Protein AF-A0A914R5D0-F1 (afdb_monomer_lite)

Foldseek 3Di:
DDDPPPPPPDLPKDWDWDFDDPRTDIDIDIDSDPVVRQVVVQVVCVVVVHPDHDPVVVVVVVVVVVVVVVVVVVVDPDDDPDDDDDPDDPDDVVPPPVPVPD

Structure (mmCIF, N/CA/C/O backbone):
data_AF-A0A914R5D0-F1
#
_entry.id   AF-A0A914R5D0-F1
#
loop_
_atom_site.group_PDB
_atom_site.id
_atom_site.type_symbol
_atom_site.label_atom_id
_atom_site.label_alt_id
_atom_site.label_comp_id
_atom_site.label_asym_id
_atom_site.label_entity_id
_atom_site.label_seq_id
_atom_site.pdbx_PDB_ins_code
_atom_site.Cartn_x
_atom_site.Cartn_y
_atom_site.Cartn_z
_atom_site.occupancy
_atom_site.B_iso_or_equiv
_atom_site.auth_seq_id
_atom_site.auth_comp_id
_atom_site.auth_asym_id
_atom_site.auth_atom_id
_atom_site.pdbx_PDB_model_num
ATOM 1 N N . MET A 1 1 ? 11.548 49.672 -15.928 1.00 34.56 1 MET A N 1
ATOM 2 C CA . MET A 1 1 ? 11.270 48.417 -16.661 1.00 34.56 1 MET A CA 1
ATOM 3 C C . MET A 1 1 ? 12.131 47.320 -16.040 1.00 34.56 1 MET A C 1
ATOM 5 O O . MET A 1 1 ? 13.262 47.132 -16.459 1.00 34.56 1 MET A O 1
ATOM 9 N N . HIS A 1 2 ? 11.659 46.678 -14.966 1.00 33.25 2 HIS A N 1
ATOM 10 C CA . HIS A 1 2 ? 12.394 45.586 -14.317 1.00 33.25 2 HIS A CA 1
ATOM 11 C C . HIS A 1 2 ? 12.106 44.284 -15.064 1.00 33.25 2 HIS A C 1
ATOM 13 O O . HIS A 1 2 ? 11.004 43.745 -14.988 1.00 33.25 2 HIS A O 1
ATOM 19 N N . THR A 1 3 ? 13.087 43.785 -15.808 1.00 34.81 3 THR A N 1
ATOM 20 C CA . THR A 1 3 ? 13.045 42.440 -16.378 1.00 34.81 3 THR A CA 1
ATOM 21 C C . THR A 1 3 ? 13.225 41.427 -15.251 1.00 34.81 3 THR A C 1
ATOM 23 O O . THR A 1 3 ? 14.340 41.208 -14.783 1.00 34.81 3 THR A O 1
ATOM 26 N N . LEU A 1 4 ? 12.124 40.812 -14.806 1.00 37.25 4 LEU A N 1
ATOM 27 C CA . LEU A 1 4 ? 12.177 39.575 -14.029 1.00 37.25 4 LEU A CA 1
ATOM 28 C C . LEU A 1 4 ? 12.732 38.470 -14.932 1.00 37.25 4 LEU A C 1
ATOM 30 O O . LEU A 1 4 ? 12.010 37.880 -15.738 1.00 37.25 4 LEU A O 1
ATOM 34 N N . THR A 1 5 ? 14.018 38.170 -14.784 1.00 38.38 5 THR A N 1
ATOM 35 C CA . THR A 1 5 ? 14.602 36.931 -15.284 1.00 38.38 5 THR A CA 1
ATOM 36 C C . THR A 1 5 ? 14.006 35.785 -14.467 1.00 38.38 5 THR A C 1
ATOM 38 O O . THR A 1 5 ? 14.390 35.516 -13.330 1.00 38.38 5 THR A O 1
ATOM 41 N N . LYS A 1 6 ? 12.984 35.123 -15.023 1.00 45.56 6 LYS A N 1
ATOM 42 C CA . LYS A 1 6 ? 12.467 33.865 -14.478 1.00 45.56 6 LYS A CA 1
ATOM 43 C C . LYS A 1 6 ? 13.598 32.844 -14.540 1.00 45.56 6 LYS A C 1
ATOM 45 O O . LYS A 1 6 ? 13.878 32.283 -15.594 1.00 45.56 6 LYS A O 1
ATOM 50 N N . ASN A 1 7 ? 14.253 32.639 -13.404 1.00 40.72 7 ASN A N 1
ATOM 51 C CA . ASN A 1 7 ? 15.243 31.594 -13.221 1.00 40.72 7 ASN A CA 1
ATOM 52 C C . ASN A 1 7 ? 14.530 30.254 -13.471 1.00 40.72 7 ASN A C 1
ATOM 54 O O . ASN A 1 7 ? 13.663 29.849 -12.689 1.00 40.72 7 ASN A O 1
ATOM 58 N N . LYS A 1 8 ? 14.800 29.623 -14.619 1.00 48.91 8 LYS A N 1
ATOM 59 C CA . LYS A 1 8 ? 14.227 28.331 -15.003 1.00 48.91 8 LYS A CA 1
ATOM 60 C C . LYS A 1 8 ? 14.811 27.305 -14.040 1.00 48.91 8 LYS A C 1
ATOM 62 O O . LYS A 1 8 ? 15.927 26.842 -14.237 1.00 48.91 8 LYS A O 1
ATOM 67 N N . LYS A 1 9 ? 14.090 27.027 -12.948 1.00 54.97 9 LYS A N 1
ATOM 68 C CA . LYS A 1 9 ? 14.446 25.974 -11.994 1.00 54.97 9 LYS A CA 1
ATOM 69 C C . LYS A 1 9 ? 14.677 24.707 -12.814 1.00 54.97 9 LYS A C 1
ATOM 71 O O . LYS A 1 9 ? 13.750 24.249 -13.480 1.00 54.97 9 LYS A O 1
ATOM 76 N N . ASN A 1 10 ? 15.910 24.207 -12.829 1.00 52.44 10 ASN A N 1
ATOM 77 C CA . ASN A 1 10 ? 16.214 22.915 -13.427 1.00 52.44 10 ASN A CA 1
ATOM 78 C C . ASN A 1 10 ? 15.285 21.905 -12.757 1.00 52.44 10 ASN A C 1
ATOM 80 O O . ASN A 1 10 ? 15.363 21.716 -11.544 1.00 52.44 10 ASN A O 1
ATOM 84 N N . ALA A 1 11 ? 14.344 21.341 -13.516 1.00 63.56 11 ALA A N 1
ATOM 85 C CA . ALA A 1 11 ? 13.523 20.259 -13.007 1.00 63.56 11 ALA A CA 1
ATOM 86 C C . ALA A 1 11 ? 14.493 19.138 -12.630 1.00 63.56 11 ALA A C 1
ATOM 88 O O . ALA A 1 11 ? 15.255 18.684 -13.484 1.00 63.56 11 ALA A O 1
ATOM 89 N N . ALA A 1 12 ? 14.543 18.777 -11.347 1.00 76.25 12 ALA A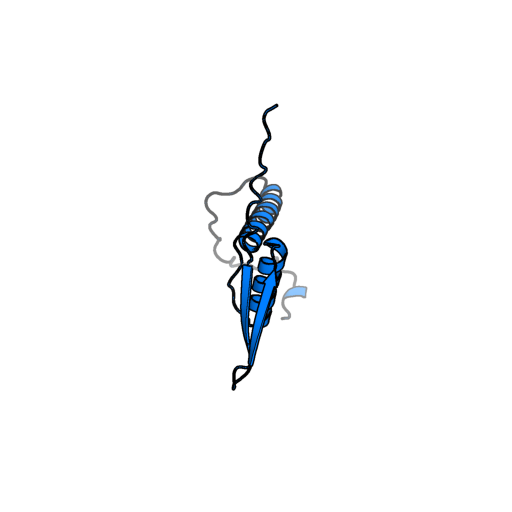 N 1
ATOM 90 C CA . ALA A 1 12 ? 15.399 17.698 -10.884 1.00 76.25 12 ALA A CA 1
ATOM 91 C C . ALA A 1 12 ? 14.966 16.422 -11.616 1.00 76.25 12 ALA A C 1
ATOM 93 O O . ALA A 1 12 ? 13.871 15.913 -11.381 1.00 76.25 12 ALA A O 1
ATOM 94 N N . VAL A 1 13 ? 15.791 15.966 -12.559 1.00 81.44 13 VAL A N 1
ATOM 95 C CA . VAL A 1 13 ? 15.568 14.707 -13.270 1.00 81.44 13 VAL A CA 1
ATOM 96 C C . VAL A 1 13 ? 15.813 13.584 -12.273 1.00 81.44 13 VAL A C 1
ATOM 98 O O . VAL A 1 13 ? 16.843 13.557 -11.601 1.00 81.44 13 VAL A O 1
ATOM 101 N N . ARG A 1 14 ? 14.842 12.684 -12.154 1.00 85.50 14 ARG A N 1
ATOM 102 C CA . ARG A 1 14 ? 14.872 11.528 -11.257 1.00 85.50 14 ARG A CA 1
ATOM 103 C C . ARG A 1 14 ? 14.987 10.271 -12.104 1.00 85.50 14 ARG A C 1
ATOM 105 O O . ARG A 1 14 ? 14.533 10.257 -13.250 1.00 85.50 14 ARG A O 1
ATOM 112 N N . GLY A 1 15 ? 15.576 9.218 -11.551 1.00 89.88 15 GLY A N 1
ATOM 113 C CA . GLY A 1 15 ? 15.711 7.970 -12.282 1.00 89.88 15 GLY A CA 1
ATOM 114 C C . GLY A 1 15 ? 15.828 6.739 -11.404 1.00 89.88 15 GLY A C 1
ATOM 115 O O . GLY A 1 15 ? 16.137 6.830 -10.217 1.00 89.88 15 GLY A O 1
ATOM 116 N N . LEU A 1 16 ? 15.562 5.598 -12.030 1.00 91.62 16 LEU A N 1
ATOM 117 C CA . LEU A 1 16 ? 15.725 4.254 -11.496 1.00 91.62 16 LEU A CA 1
ATOM 118 C C . LEU A 1 16 ? 16.680 3.493 -12.413 1.00 91.62 16 LEU A C 1
ATOM 120 O O . LEU A 1 16 ? 16.566 3.574 -13.638 1.00 91.62 16 LEU A O 1
ATOM 124 N N . THR A 1 17 ? 17.587 2.735 -11.811 1.00 93.31 17 THR A N 1
ATOM 125 C CA . THR A 1 17 ? 18.416 1.762 -12.522 1.00 93.31 17 THR A CA 1
ATOM 126 C C . THR A 1 17 ? 17.924 0.373 -12.156 1.00 93.31 17 THR A C 1
ATOM 128 O O . THR A 1 17 ? 17.758 0.076 -10.974 1.00 93.31 17 THR A O 1
ATOM 131 N N . LEU A 1 18 ? 17.672 -0.451 -13.167 1.00 91.44 18 LEU A N 1
ATOM 132 C CA . LEU A 1 18 ? 17.239 -1.832 -13.012 1.00 91.44 18 LEU A CA 1
ATOM 133 C C . LEU A 1 18 ? 18.321 -2.752 -13.549 1.00 91.44 18 LEU A C 1
ATOM 135 O O . LEU A 1 18 ? 18.756 -2.587 -14.685 1.00 91.44 18 LEU A O 1
ATOM 139 N N . GLU A 1 19 ? 18.706 -3.723 -12.736 1.00 92.12 19 GLU A N 1
ATOM 140 C CA . GLU A 1 19 ? 19.589 -4.817 -13.122 1.00 92.12 19 GLU A CA 1
ATOM 141 C C . GLU A 1 19 ? 18.742 -6.089 -13.155 1.00 92.12 19 GLU A C 1
ATOM 143 O O . GLU A 1 19 ? 18.119 -6.443 -12.151 1.00 92.12 19 GLU A O 1
ATOM 148 N N . VAL A 1 20 ? 18.643 -6.729 -14.322 1.00 89.31 20 VAL A N 1
ATOM 149 C CA . VAL A 1 20 ? 17.701 -7.835 -14.547 1.00 89.31 20 VAL A CA 1
ATOM 150 C C . VAL A 1 20 ? 18.436 -9.090 -15.008 1.00 89.31 20 VAL A C 1
ATOM 152 O O . VAL A 1 20 ? 19.206 -9.049 -15.964 1.00 89.31 20 VAL A O 1
ATOM 155 N N . GLY A 1 21 ? 18.129 -10.219 -14.364 1.00 86.31 21 GLY A N 1
ATOM 156 C CA . GLY A 1 21 ? 18.645 -11.546 -14.712 1.00 86.31 21 GLY A CA 1
ATOM 157 C C . GLY A 1 21 ? 19.977 -11.906 -14.044 1.00 86.31 21 GLY A C 1
ATOM 158 O O . GLY A 1 21 ? 20.585 -11.100 -13.348 1.00 86.31 21 GLY A O 1
ATOM 159 N N . ASP A 1 22 ? 20.431 -13.142 -14.272 1.00 83.38 22 ASP A N 1
ATOM 160 C CA . ASP A 1 22 ? 21.669 -13.680 -13.675 1.00 83.38 22 ASP A CA 1
ATOM 161 C C . ASP A 1 22 ? 22.944 -13.090 -14.306 1.00 83.38 22 ASP A C 1
ATOM 163 O O . ASP A 1 22 ? 24.007 -13.042 -13.687 1.00 83.38 22 ASP A O 1
ATOM 167 N N . LYS A 1 23 ? 22.837 -12.636 -15.560 1.00 85.00 23 LYS A N 1
ATOM 168 C CA . LYS A 1 23 ? 23.811 -11.771 -16.232 1.00 85.00 23 LYS A CA 1
ATOM 169 C C . LYS A 1 23 ? 23.119 -10.422 -16.405 1.00 85.00 23 LYS A C 1
ATOM 171 O O . LYS A 1 23 ? 22.254 -10.342 -17.273 1.00 85.00 23 LYS A O 1
ATOM 176 N N . PRO A 1 24 ? 23.423 -9.422 -15.565 1.00 82.06 24 PRO A N 1
ATOM 177 C CA . PRO A 1 24 ? 22.560 -8.262 -15.430 1.00 82.06 24 PRO A CA 1
ATOM 178 C C . PRO A 1 24 ? 22.613 -7.395 -16.685 1.00 82.06 24 PRO A C 1
ATOM 180 O O . PRO A 1 24 ? 23.629 -6.756 -16.969 1.00 82.06 24 PRO A O 1
ATOM 183 N N . ASP A 1 25 ? 21.495 -7.345 -17.402 1.00 92.50 25 ASP A N 1
ATOM 184 C CA . ASP A 1 25 ? 21.225 -6.256 -18.332 1.00 92.50 25 ASP A CA 1
ATOM 185 C C . ASP A 1 25 ? 20.771 -5.036 -17.523 1.00 92.50 25 ASP A C 1
ATOM 187 O O . ASP A 1 25 ? 19.940 -5.146 -16.613 1.00 92.50 25 ASP A O 1
ATOM 191 N N . VAL A 1 26 ? 21.345 -3.872 -17.839 1.00 93.62 26 VAL A N 1
ATOM 192 C CA . VAL A 1 26 ? 21.101 -2.626 -17.105 1.00 93.62 26 VAL A CA 1
ATOM 193 C C . VAL A 1 26 ? 20.144 -1.737 -17.889 1.00 93.62 26 VAL A C 1
ATOM 195 O O . VAL A 1 26 ? 2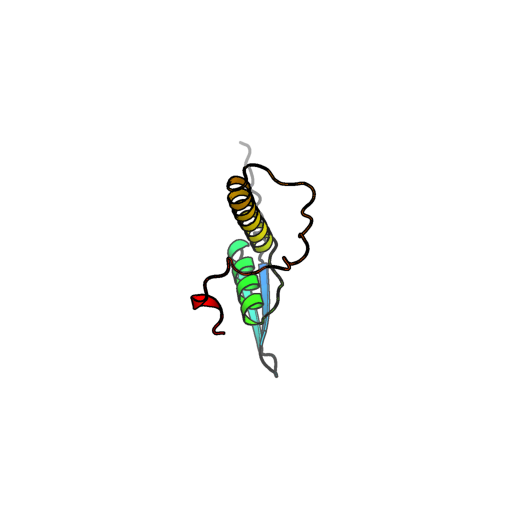0.424 -1.342 -19.021 1.00 93.62 26 VAL A O 1
ATOM 198 N N . TYR A 1 27 ? 19.035 -1.365 -17.255 1.00 92.88 27 TYR A N 1
ATOM 199 C CA . TYR A 1 27 ? 18.046 -0.444 -17.805 1.00 92.88 27 TYR A CA 1
ATOM 200 C C . TYR A 1 27 ? 17.965 0.822 -16.959 1.00 92.88 27 TYR A C 1
ATOM 202 O O . TYR A 1 27 ? 17.982 0.769 -15.729 1.00 92.88 27 TYR A O 1
ATOM 210 N N . HIS A 1 28 ? 17.822 1.970 -17.620 1.00 93.44 28 HIS A N 1
ATOM 211 C CA . HIS A 1 28 ? 17.663 3.261 -16.959 1.00 93.44 28 HIS A CA 1
ATOM 212 C C . HIS A 1 28 ? 16.301 3.855 -17.296 1.00 93.44 28 HIS A C 1
ATOM 214 O O . HIS A 1 28 ? 15.992 4.110 -18.461 1.00 93.44 28 HIS A O 1
ATOM 220 N N . LEU A 1 29 ? 15.499 4.108 -16.268 1.00 92.25 29 LEU A N 1
ATOM 221 C CA . LEU A 1 29 ? 14.250 4.845 -16.378 1.00 92.25 29 LEU A CA 1
ATOM 222 C C . LEU A 1 29 ? 14.488 6.243 -15.831 1.00 92.25 29 LEU A C 1
ATOM 224 O O . LEU A 1 29 ? 14.992 6.392 -14.721 1.00 92.25 29 LEU A O 1
ATOM 228 N N . VAL A 1 30 ? 14.118 7.268 -16.592 1.00 93.44 30 VAL A N 1
ATOM 229 C CA . VAL A 1 30 ? 14.265 8.667 -16.181 1.00 93.44 30 VAL A CA 1
ATOM 230 C C . VAL A 1 30 ? 12.982 9.434 -16.437 1.00 93.44 30 VAL A C 1
ATOM 232 O O . VAL A 1 30 ? 12.327 9.265 -17.463 1.00 93.44 30 VAL A O 1
ATOM 235 N N . THR A 1 31 ? 12.620 10.299 -15.498 1.00 91.56 31 THR A N 1
ATOM 236 C CA . THR A 1 31 ? 11.495 11.221 -15.647 1.00 91.56 31 THR A CA 1
ATOM 237 C C . THR A 1 31 ? 11.711 12.458 -14.780 1.00 91.56 31 THR A C 1
ATOM 239 O O . THR A 1 31 ? 12.447 12.439 -13.793 1.00 91.56 31 THR A O 1
ATOM 242 N N . SER A 1 32 ? 11.072 13.563 -15.153 1.00 91.56 32 SER A N 1
ATOM 243 C CA . SER A 1 32 ? 10.970 14.756 -14.308 1.00 91.56 32 SER A CA 1
ATOM 244 C C . SER A 1 32 ? 9.782 14.702 -13.342 1.00 91.56 32 SER A C 1
ATOM 246 O O . SER A 1 32 ? 9.661 15.578 -12.489 1.00 91.56 32 SER A O 1
ATOM 248 N N . ASP A 1 33 ? 8.889 13.720 -13.494 1.00 91.94 33 ASP A N 1
ATOM 249 C CA . ASP A 1 33 ? 7.698 13.553 -12.660 1.00 91.94 33 ASP A CA 1
ATOM 250 C C . ASP A 1 33 ? 7.984 12.609 -11.482 1.00 91.94 33 ASP A C 1
ATOM 252 O O . ASP A 1 33 ? 8.256 11.418 -11.648 1.00 91.94 33 ASP A O 1
ATOM 256 N N . GLU A 1 34 ? 7.920 13.165 -10.275 1.00 90.44 34 GLU A N 1
ATOM 257 C CA . GLU A 1 34 ? 8.150 12.441 -9.027 1.00 90.44 34 GLU A CA 1
ATOM 258 C C . GLU A 1 34 ? 7.069 11.392 -8.731 1.00 90.44 34 GLU A C 1
ATOM 260 O O . GLU A 1 34 ? 7.384 10.322 -8.219 1.00 90.44 34 GLU A O 1
ATOM 265 N N . LEU A 1 35 ? 5.811 11.656 -9.089 1.00 91.56 35 LEU A N 1
ATOM 266 C CA . LEU A 1 35 ? 4.719 10.712 -8.854 1.00 91.56 35 LEU A CA 1
ATOM 267 C C . LEU A 1 35 ? 4.896 9.475 -9.735 1.00 91.56 35 LEU A C 1
ATOM 269 O O . LEU A 1 35 ? 4.719 8.349 -9.273 1.00 91.56 35 LEU A O 1
ATOM 273 N N . ILE A 1 36 ? 5.293 9.686 -10.993 1.00 93.81 36 ILE A N 1
ATOM 274 C CA . ILE A 1 36 ? 5.543 8.596 -11.940 1.00 93.81 36 ILE A CA 1
ATOM 275 C C . ILE A 1 36 ? 6.722 7.742 -11.472 1.00 93.81 36 ILE A C 1
ATOM 277 O O . I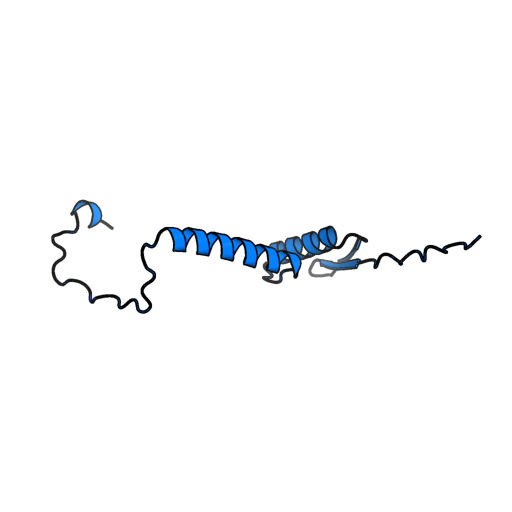LE A 1 36 ? 6.595 6.520 -11.437 1.00 93.81 36 ILE A O 1
ATOM 281 N N . ILE A 1 37 ? 7.857 8.348 -11.095 1.00 93.69 37 ILE A N 1
ATOM 282 C CA . ILE A 1 37 ? 9.025 7.554 -10.679 1.00 93.69 37 ILE A CA 1
ATOM 283 C C . ILE A 1 37 ? 8.762 6.783 -9.378 1.00 93.69 37 ILE A C 1
ATOM 285 O O . ILE A 1 37 ? 9.192 5.637 -9.267 1.00 93.69 37 ILE A O 1
ATOM 289 N N . ASN A 1 38 ? 8.011 7.363 -8.434 1.00 94.44 38 ASN A N 1
ATOM 290 C CA . ASN A 1 38 ? 7.609 6.675 -7.207 1.00 94.44 38 ASN A CA 1
ATOM 291 C C . ASN A 1 38 ? 6.692 5.485 -7.515 1.00 94.44 38 ASN A C 1
ATOM 293 O O . ASN A 1 38 ? 6.946 4.390 -7.030 1.00 94.44 38 ASN A O 1
ATOM 297 N N . ALA A 1 39 ? 5.692 5.662 -8.386 1.00 94.56 39 ALA A N 1
ATOM 298 C CA . ALA A 1 39 ? 4.796 4.578 -8.787 1.00 94.56 39 ALA A CA 1
ATOM 299 C C . ALA A 1 39 ? 5.542 3.419 -9.472 1.00 94.56 39 ALA A C 1
ATOM 301 O O . ALA A 1 39 ? 5.252 2.255 -9.201 1.00 94.56 39 ALA A O 1
ATOM 302 N N . TRP A 1 40 ? 6.527 3.724 -10.325 1.00 95.25 40 TRP A N 1
ATOM 303 C CA . TRP A 1 40 ? 7.403 2.703 -10.908 1.00 95.25 40 TRP A CA 1
ATOM 304 C C . TRP A 1 40 ? 8.226 1.979 -9.841 1.00 95.25 40 TRP A C 1
ATOM 306 O O . TRP A 1 40 ? 8.274 0.751 -9.853 1.00 95.25 40 TRP A O 1
ATOM 316 N N . MET A 1 41 ? 8.844 2.717 -8.915 1.00 94.44 41 MET A N 1
ATOM 317 C CA . MET A 1 41 ? 9.629 2.143 -7.818 1.00 94.44 41 MET A CA 1
ATOM 318 C C . MET A 1 41 ? 8.782 1.193 -6.962 1.00 94.44 41 MET A C 1
ATOM 320 O O . MET A 1 41 ? 9.190 0.058 -6.728 1.00 94.44 41 MET A O 1
ATOM 324 N N . ASP A 1 42 ? 7.592 1.633 -6.555 1.00 96.31 42 ASP A N 1
ATOM 325 C CA . ASP A 1 42 ? 6.666 0.854 -5.731 1.00 96.31 42 ASP A CA 1
ATOM 326 C C . ASP A 1 42 ? 6.161 -0.389 -6.470 1.00 96.31 42 ASP A C 1
ATOM 328 O O . ASP A 1 42 ? 6.145 -1.486 -5.913 1.00 96.31 42 ASP A O 1
ATOM 332 N N . GLY A 1 43 ? 5.801 -0.242 -7.748 1.00 95.62 43 GLY A N 1
ATOM 333 C CA . GLY A 1 43 ? 5.353 -1.356 -8.579 1.00 95.62 43 GLY A CA 1
ATOM 334 C C . GLY A 1 43 ? 6.439 -2.415 -8.774 1.00 95.62 43 GLY A C 1
ATOM 335 O O . GLY A 1 43 ? 6.168 -3.606 -8.639 1.00 95.62 43 GLY A O 1
ATOM 336 N N . ILE A 1 44 ? 7.679 -1.997 -9.041 1.00 95.00 44 ILE A N 1
ATOM 337 C CA . ILE A 1 44 ? 8.811 -2.920 -9.188 1.00 95.00 44 ILE A CA 1
ATOM 338 C C . ILE A 1 44 ? 9.124 -3.608 -7.858 1.00 95.00 44 ILE A C 1
ATOM 340 O O . ILE A 1 44 ? 9.273 -4.828 -7.848 1.00 95.00 44 ILE A O 1
ATOM 344 N N . ASN A 1 45 ? 9.162 -2.867 -6.743 1.00 95.00 45 ASN A N 1
ATOM 345 C CA . ASN A 1 45 ? 9.355 -3.445 -5.410 1.00 95.00 45 ASN A CA 1
ATOM 346 C C . ASN A 1 45 ? 8.293 -4.511 -5.106 1.00 95.00 45 ASN A C 1
ATOM 348 O O . ASN A 1 45 ? 8.644 -5.603 -4.666 1.00 95.00 45 ASN A O 1
ATOM 352 N N . ALA A 1 46 ? 7.023 -4.249 -5.428 1.00 96.00 46 ALA A N 1
ATOM 353 C CA . ALA A 1 46 ? 5.949 -5.222 -5.258 1.00 96.00 46 ALA A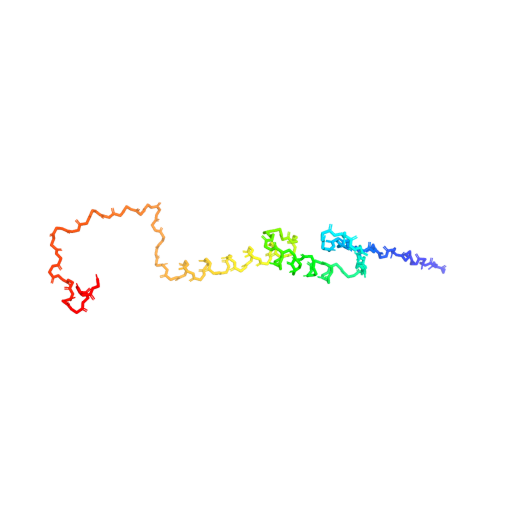 CA 1
ATOM 354 C C . ALA A 1 46 ? 6.151 -6.487 -6.113 1.00 96.00 46 ALA A C 1
ATOM 356 O O . ALA A 1 46 ? 5.959 -7.596 -5.619 1.00 96.00 46 ALA A O 1
ATOM 357 N N . LEU A 1 47 ? 6.581 -6.343 -7.373 1.00 95.06 47 LEU A N 1
ATOM 358 C CA . LEU A 1 47 ? 6.827 -7.479 -8.272 1.00 95.06 47 LEU A CA 1
ATOM 359 C C . LEU A 1 47 ? 7.979 -8.376 -7.803 1.00 95.06 47 LEU A C 1
ATOM 361 O O . LEU A 1 47 ? 7.921 -9.587 -8.003 1.00 95.06 47 LEU A O 1
ATOM 365 N N . ILE A 1 48 ? 9.006 -7.802 -7.172 1.00 93.44 48 ILE A N 1
ATOM 366 C CA . ILE A 1 48 ? 10.147 -8.559 -6.629 1.00 93.44 48 ILE A CA 1
ATOM 367 C C . ILE A 1 48 ? 9.933 -9.013 -5.175 1.00 93.44 48 ILE A C 1
ATOM 369 O O . ILE A 1 48 ? 10.842 -9.586 -4.577 1.00 93.44 48 ILE A O 1
ATOM 373 N N . GLY A 1 49 ? 8.759 -8.749 -4.589 1.00 93.62 49 GLY A N 1
ATOM 374 C CA . GLY A 1 49 ? 8.442 -9.102 -3.202 1.00 93.62 49 GLY A CA 1
ATOM 375 C C . GLY A 1 49 ? 9.169 -8.257 -2.150 1.00 93.62 49 GLY A C 1
ATOM 376 O O . GLY A 1 49 ? 9.325 -8.691 -1.012 1.00 93.62 49 GLY A O 1
ATOM 377 N N . SER A 1 50 ? 9.640 -7.062 -2.511 1.00 94.12 50 SER A N 1
ATOM 378 C CA . SER A 1 50 ? 10.219 -6.107 -1.569 1.00 94.12 50 SER A CA 1
ATOM 379 C C . SER A 1 50 ? 9.126 -5.277 -0.895 1.00 94.12 50 SER A C 1
ATOM 381 O O . SER A 1 50 ? 8.323 -4.633 -1.562 1.00 94.12 50 SER A O 1
ATOM 383 N N . GLU A 1 51 ? 9.151 -5.207 0.435 1.00 92.94 51 GLU A N 1
ATOM 384 C CA . GLU A 1 51 ? 8.222 -4.384 1.232 1.00 92.94 51 GLU A CA 1
ATOM 385 C C . GLU A 1 51 ? 8.574 -2.884 1.238 1.00 92.94 51 GLU A C 1
ATOM 387 O O . GLU A 1 51 ? 7.989 -2.092 1.976 1.00 92.94 51 GLU A O 1
ATOM 392 N N . ARG A 1 52 ? 9.565 -2.463 0.446 1.00 92.12 52 ARG A N 1
ATOM 393 C CA . ARG A 1 52 ? 9.981 -1.061 0.383 1.00 92.12 52 ARG A CA 1
ATOM 394 C C . ARG A 1 52 ? 8.946 -0.231 -0.366 1.00 92.12 52 ARG A C 1
ATOM 396 O O . ARG A 1 52 ? 8.686 -0.471 -1.542 1.00 92.12 52 ARG A O 1
ATOM 403 N N . LEU A 1 53 ? 8.448 0.802 0.302 1.00 93.56 53 LEU A N 1
ATOM 404 C CA . LEU A 1 53 ? 7.533 1.785 -0.263 1.00 93.56 53 LEU A CA 1
ATOM 405 C C . LEU A 1 53 ? 8.205 3.151 -0.385 1.00 93.56 53 LEU A C 1
ATOM 407 O O . LEU A 1 53 ? 9.032 3.549 0.440 1.00 93.56 53 LEU A O 1
ATOM 411 N N . SER A 1 54 ? 7.798 3.901 -1.396 1.00 94.56 54 SER A N 1
ATOM 412 C CA . SER A 1 54 ? 8.045 5.325 -1.500 1.00 94.56 54 SER A CA 1
ATOM 413 C C . SER A 1 54 ? 7.364 6.058 -0.341 1.00 94.56 54 SER A C 1
ATOM 415 O O . SER A 1 54 ? 6.355 5.613 0.215 1.00 94.56 54 SER A O 1
ATOM 417 N N . ALA A 1 55 ? 7.878 7.240 0.006 1.00 93.44 55 ALA A N 1
ATOM 418 C CA . ALA A 1 55 ? 7.261 8.081 1.035 1.00 93.44 55 ALA A CA 1
ATOM 419 C C . ALA A 1 55 ? 5.796 8.424 0.699 1.00 93.44 55 ALA A C 1
ATOM 421 O O . ALA A 1 55 ? 4.956 8.553 1.589 1.00 93.44 55 ALA A O 1
ATOM 422 N N . GLN A 1 56 ? 5.485 8.539 -0.595 1.00 93.56 56 GLN A N 1
ATOM 423 C CA . GLN A 1 56 ? 4.131 8.772 -1.072 1.00 93.56 56 GLN A CA 1
ATOM 424 C C . GLN A 1 56 ? 3.217 7.576 -0.787 1.00 93.56 56 GLN A C 1
ATOM 426 O O . GLN A 1 56 ? 2.142 7.768 -0.218 1.00 93.56 56 GLN A O 1
ATOM 431 N N . ALA A 1 57 ? 3.636 6.363 -1.158 1.00 95.50 57 ALA A N 1
ATOM 432 C CA . ALA A 1 57 ? 2.862 5.153 -0.904 1.00 95.50 57 ALA A CA 1
ATOM 433 C C . ALA A 1 57 ? 2.681 4.908 0.599 1.00 95.50 57 ALA A C 1
ATOM 435 O O . ALA A 1 57 ? 1.563 4.640 1.036 1.00 95.50 57 ALA A O 1
ATOM 436 N N . GLN A 1 58 ? 3.728 5.112 1.406 1.00 96.62 58 GLN A N 1
ATOM 437 C CA . GLN A 1 58 ? 3.633 5.003 2.864 1.00 96.62 58 GLN A CA 1
ATOM 438 C C . GLN A 1 58 ? 2.574 5.955 3.437 1.00 96.62 58 GLN A C 1
ATOM 440 O O . GLN A 1 58 ? 1.690 5.536 4.181 1.00 96.62 58 GLN A O 1
ATOM 445 N N . HIS A 1 59 ? 2.591 7.224 3.025 1.00 96.62 59 HIS A N 1
ATOM 446 C CA . HIS A 1 59 ? 1.595 8.196 3.472 1.00 96.62 59 HIS A CA 1
ATOM 447 C C . HIS A 1 59 ? 0.163 7.818 3.040 1.00 96.62 59 HIS A C 1
ATOM 449 O O . HIS A 1 59 ? -0.804 8.091 3.756 1.00 96.62 59 HIS A O 1
ATOM 455 N N . GLN A 1 60 ? -0.009 7.191 1.870 1.00 96.44 60 GLN A N 1
ATOM 456 C CA . GLN A 1 60 ? -1.316 6.680 1.442 1.00 96.44 60 GLN A CA 1
ATOM 457 C C . GLN A 1 60 ? -1.786 5.507 2.306 1.00 96.44 60 GLN A C 1
ATOM 459 O O . GLN A 1 60 ? -2.952 5.495 2.705 1.00 96.44 60 GLN A O 1
ATOM 464 N N . VAL A 1 61 ? -0.893 4.569 2.633 1.00 96.56 61 VAL A N 1
ATOM 465 C CA . VAL A 1 61 ? -1.182 3.453 3.546 1.00 96.56 61 VAL A CA 1
ATOM 466 C C . VAL A 1 61 ? -1.627 3.982 4.906 1.00 96.56 61 VAL A C 1
ATOM 468 O O . VAL A 1 61 ? -2.703 3.612 5.375 1.00 96.56 61 VAL A O 1
ATOM 471 N N . ASP A 1 62 ? -0.875 4.915 5.491 1.00 97.44 62 ASP A N 1
ATOM 472 C CA . ASP A 1 62 ? -1.200 5.504 6.793 1.00 97.44 62 ASP A CA 1
ATOM 473 C C . ASP A 1 62 ? -2.569 6.191 6.771 1.00 97.44 62 ASP A C 1
ATOM 475 O O . ASP A 1 62 ? -3.375 6.055 7.696 1.00 97.44 62 ASP A O 1
ATOM 479 N N . ARG A 1 63 ? -2.874 6.902 5.680 1.00 97.81 63 ARG A N 1
ATOM 480 C CA . ARG A 1 63 ? -4.171 7.554 5.495 1.00 97.81 63 ARG A CA 1
ATOM 481 C C . ARG A 1 63 ? -5.311 6.541 5.427 1.00 97.81 63 ARG A C 1
ATOM 483 O O . ARG A 1 63 ? -6.331 6.751 6.082 1.00 97.81 63 ARG A O 1
ATOM 490 N N . PHE A 1 64 ? -5.173 5.481 4.634 1.00 98.19 64 PHE A N 1
ATOM 491 C CA . PHE A 1 64 ? -6.218 4.464 4.507 1.00 98.19 64 PHE A CA 1
ATOM 492 C C . PHE A 1 64 ? -6.416 3.689 5.803 1.00 98.19 64 PHE A C 1
ATOM 494 O O . PHE A 1 64 ? -7.555 3.517 6.233 1.00 98.19 64 PHE A O 1
ATOM 501 N N . LEU A 1 65 ? -5.327 3.321 6.476 1.00 97.94 65 LEU A N 1
ATOM 502 C CA . LEU A 1 65 ? -5.382 2.679 7.783 1.00 97.94 65 LEU A CA 1
ATOM 503 C C . LEU A 1 65 ? -6.089 3.569 8.810 1.00 97.94 65 LEU A C 1
ATOM 505 O O . LEU A 1 65 ? -6.942 3.096 9.556 1.00 97.94 65 LEU A O 1
ATOM 509 N N . ASN A 1 66 ? -5.790 4.871 8.826 1.00 98.00 66 ASN A N 1
ATOM 510 C CA . ASN A 1 66 ? -6.445 5.808 9.734 1.00 98.00 66 ASN A CA 1
ATOM 511 C C . ASN A 1 66 ? -7.960 5.880 9.507 1.00 98.00 66 ASN A C 1
ATOM 513 O O . ASN A 1 66 ? -8.723 5.944 10.470 1.00 98.00 66 ASN A O 1
ATOM 517 N N . ILE A 1 67 ? -8.389 5.873 8.243 1.00 98.00 67 ILE A N 1
ATOM 518 C CA . ILE A 1 67 ? -9.809 5.872 7.884 1.00 98.00 67 ILE A CA 1
ATOM 519 C C . ILE A 1 67 ? -10.464 4.564 8.335 1.00 98.00 67 ILE A C 1
ATOM 521 O O . ILE A 1 67 ? -11.466 4.624 9.041 1.00 98.00 67 ILE A O 1
ATOM 525 N N . GLU A 1 68 ? -9.892 3.407 7.994 1.00 97.75 68 GLU A N 1
ATOM 526 C CA . GLU A 1 68 ? -10.439 2.100 8.385 1.00 97.75 68 GLU A CA 1
ATOM 527 C C . GLU A 1 68 ? -10.555 1.979 9.909 1.00 97.75 68 GLU A C 1
ATOM 529 O O . GLU A 1 68 ? -11.619 1.640 10.425 1.00 97.75 68 GLU A O 1
ATOM 534 N N . LEU A 1 69 ? -9.505 2.345 10.650 1.00 95.62 69 LEU A N 1
ATOM 535 C CA . LEU A 1 69 ? -9.532 2.333 12.113 1.00 95.62 69 LEU A CA 1
ATOM 536 C C . LEU A 1 69 ? -10.635 3.236 12.661 1.00 95.62 69 LEU A C 1
ATOM 538 O O . LEU A 1 69 ? -11.407 2.804 13.512 1.00 95.62 69 LEU A O 1
ATOM 542 N N . LYS A 1 70 ? -10.766 4.465 12.153 1.00 94.81 70 LYS A N 1
ATOM 543 C CA . LYS A 1 70 ? -11.851 5.366 12.565 1.00 94.81 70 LYS A CA 1
ATOM 544 C C 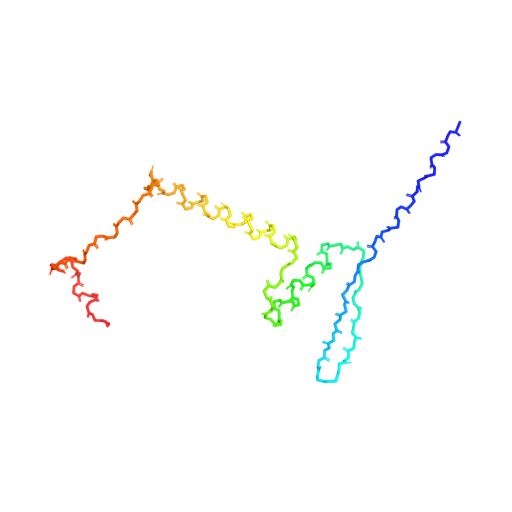. LYS A 1 70 ? -13.226 4.768 12.278 1.00 94.81 70 LYS A C 1
ATOM 546 O O . LYS A 1 70 ? -14.088 4.835 13.146 1.00 94.81 70 LYS A O 1
ATOM 551 N N . MET A 1 71 ? -13.425 4.142 11.117 1.00 96.88 71 MET A N 1
ATOM 552 C CA . MET A 1 71 ? -14.691 3.483 10.777 1.00 96.88 71 MET A CA 1
ATOM 553 C C . MET A 1 71 ? -15.020 2.327 11.725 1.00 96.88 71 MET A C 1
ATOM 555 O O . MET A 1 71 ? -16.181 2.160 12.090 1.00 96.88 71 MET A O 1
ATOM 559 N N . ARG A 1 72 ? -14.019 1.557 12.168 1.00 93.25 72 ARG A N 1
ATOM 560 C CA . ARG A 1 72 ? -14.200 0.502 13.180 1.00 93.25 72 ARG A CA 1
ATOM 561 C C . ARG A 1 72 ? -14.516 1.070 14.555 1.00 93.25 72 ARG A C 1
ATOM 563 O O . ARG A 1 72 ? -15.411 0.569 15.223 1.00 93.25 72 ARG A O 1
ATOM 570 N N . LEU A 1 73 ? -13.822 2.130 14.959 1.00 91.38 73 LEU A N 1
ATOM 571 C CA . LEU A 1 73 ? -14.047 2.782 16.248 1.00 91.38 73 LEU A CA 1
ATOM 572 C C . LEU A 1 73 ? -15.437 3.422 16.340 1.00 91.38 73 LEU A C 1
ATOM 574 O O . LEU A 1 73 ? -16.027 3.405 17.411 1.00 91.38 73 LEU A O 1
ATOM 578 N N . LEU A 1 74 ? -15.992 3.921 15.229 1.00 93.38 74 LEU A N 1
ATOM 579 C CA . LEU A 1 74 ? -17.370 4.431 15.179 1.00 93.38 74 LEU A CA 1
ATOM 580 C C . LEU A 1 74 ? -18.438 3.358 15.453 1.00 93.38 74 LEU A C 1
ATOM 582 O O . LEU A 1 74 ? -19.562 3.712 15.786 1.00 93.38 74 LEU A O 1
ATOM 586 N N . GLN A 1 75 ? -18.118 2.070 15.294 1.00 92.56 75 GLN A N 1
ATOM 587 C CA . GLN A 1 75 ? -19.043 0.965 15.590 1.00 92.56 75 GLN A CA 1
ATOM 588 C C . GLN A 1 75 ? -19.068 0.597 17.077 1.00 92.56 75 GLN A C 1
ATOM 590 O O . GLN A 1 75 ? -19.867 -0.243 17.483 1.00 92.56 75 GLN A O 1
ATOM 595 N N . LEU A 1 76 ? -18.170 1.173 17.877 1.00 89.31 76 LEU A N 1
ATOM 596 C CA . LEU A 1 76 ? -18.055 0.892 19.298 1.00 89.31 76 LEU A CA 1
ATOM 597 C C . LEU A 1 76 ? -18.694 2.032 20.088 1.00 89.31 7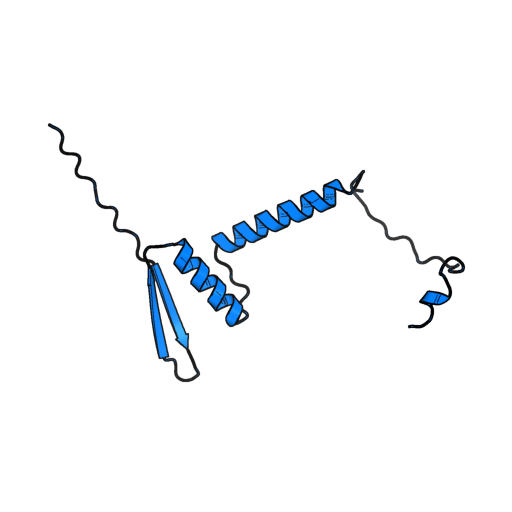6 LEU A C 1
ATOM 599 O O . LEU A 1 76 ? -18.259 3.176 19.988 1.00 89.31 76 LEU A O 1
ATOM 603 N N . ASP A 1 77 ? -19.674 1.709 20.931 1.00 83.50 77 ASP A N 1
ATOM 604 C CA . ASP A 1 77 ? -20.272 2.687 21.852 1.00 83.50 77 ASP A CA 1
ATOM 605 C C . ASP A 1 77 ? -19.252 3.184 22.892 1.00 83.50 77 ASP A C 1
ATOM 607 O O . ASP A 1 77 ? -19.274 4.337 23.323 1.00 83.50 77 ASP A O 1
ATOM 611 N N . HIS A 1 78 ? -18.321 2.308 23.278 1.00 82.69 78 HIS A N 1
ATOM 612 C CA . HIS A 1 78 ? -17.188 2.608 24.145 1.00 82.69 78 HIS A CA 1
ATOM 613 C C . HIS A 1 78 ? -15.969 1.767 23.738 1.00 82.69 78 HIS A C 1
ATOM 615 O O . HIS A 1 78 ? -16.100 0.601 23.356 1.00 82.69 78 HIS A O 1
ATOM 621 N N . VAL A 1 79 ? -14.764 2.322 23.862 1.00 78.94 79 VAL A N 1
ATOM 622 C CA . VAL A 1 79 ? -13.522 1.548 23.725 1.00 78.94 79 VAL A CA 1
ATOM 623 C C . VAL A 1 79 ? -13.047 1.201 25.134 1.00 78.94 79 VAL A C 1
ATOM 625 O O . VAL A 1 79 ? -12.631 2.106 25.861 1.00 78.94 79 VAL A O 1
ATOM 628 N N . PRO A 1 80 ? -13.144 -0.066 25.571 1.00 78.06 80 PRO A N 1
ATOM 629 C CA . PRO A 1 80 ? -12.646 -0.443 26.883 1.00 78.06 80 PRO A CA 1
ATOM 630 C C . PRO A 1 80 ? -11.119 -0.301 26.909 1.00 78.06 80 PRO A C 1
ATOM 632 O O . PRO A 1 80 ? -10.423 -0.800 26.027 1.00 78.06 80 PRO A O 1
ATOM 635 N N . ASN A 1 81 ? -10.590 0.368 27.938 1.00 75.81 81 ASN A N 1
ATOM 636 C CA . ASN A 1 81 ? -9.141 0.538 28.124 1.00 75.81 81 ASN A CA 1
ATOM 637 C C . ASN A 1 81 ? -8.421 -0.787 28.436 1.00 75.81 81 ASN A C 1
ATOM 639 O O . ASN A 1 81 ? -7.207 -0.880 28.274 1.00 75.81 81 ASN A O 1
ATOM 643 N N . VAL A 1 82 ? -9.162 -1.798 28.897 1.00 81.31 82 VAL A N 1
ATOM 644 C CA . VAL A 1 82 ? -8.665 -3.139 29.213 1.00 81.31 82 VAL A CA 1
ATOM 645 C C . VAL A 1 82 ? -9.685 -4.151 28.700 1.00 81.31 82 VAL A C 1
ATOM 647 O O . VAL A 1 82 ? -10.873 -4.034 28.994 1.00 81.31 82 VAL A O 1
ATOM 650 N N . CYS A 1 83 ? -9.225 -5.135 27.929 1.00 78.69 83 CYS A N 1
ATOM 651 C CA . CYS A 1 83 ? -10.037 -6.252 27.456 1.00 78.69 83 CYS A CA 1
ATOM 652 C C . CYS A 1 83 ? -9.474 -7.543 28.058 1.00 78.69 83 CYS A C 1
ATOM 654 O O . CYS A 1 83 ? -8.507 -8.102 27.541 1.00 78.69 83 CYS A O 1
ATOM 656 N N . GLU A 1 84 ? -10.036 -7.985 29.184 1.00 85.69 84 GLU A N 1
ATOM 657 C CA . GLU A 1 84 ? -9.717 -9.297 29.747 1.00 85.69 84 GLU A CA 1
ATOM 658 C C . GLU A 1 84 ? -10.589 -10.351 29.067 1.00 85.69 84 GLU A C 1
ATOM 660 O O . GLU A 1 84 ? -11.819 -10.284 29.109 1.00 85.69 84 GLU A O 1
ATOM 665 N N . ILE A 1 85 ? -9.951 -11.321 28.411 1.00 86.25 85 ILE A N 1
ATOM 666 C CA . ILE A 1 85 ? -10.662 -12.446 27.807 1.00 86.25 85 ILE A CA 1
ATOM 667 C C . ILE A 1 85 ? -11.093 -13.378 28.949 1.00 86.25 85 ILE A C 1
ATOM 669 O O . ILE A 1 85 ? -10.222 -13.875 29.670 1.00 86.25 85 ILE A O 1
ATOM 673 N N . PRO A 1 86 ? -12.400 -13.632 29.142 1.00 86.75 86 PRO A N 1
ATOM 674 C CA . PRO A 1 86 ? -12.853 -14.528 30.196 1.00 86.75 86 PRO A CA 1
ATOM 675 C C . PRO A 1 86 ? -12.386 -15.970 29.927 1.00 86.75 86 PRO A C 1
ATOM 677 O O . PRO A 1 86 ? -12.198 -16.353 28.767 1.00 86.75 86 PRO A O 1
ATOM 680 N N . PRO A 1 87 ? -12.215 -16.799 30.975 1.00 89.56 87 PRO A N 1
ATOM 681 C CA . PRO A 1 87 ? -11.899 -18.211 30.798 1.00 89.56 87 PRO A CA 1
ATOM 682 C C . PRO A 1 87 ? -13.015 -18.921 30.024 1.00 89.56 87 PRO A C 1
ATOM 684 O O . PRO A 1 87 ? -14.183 -18.527 30.081 1.00 89.56 87 PRO A O 1
ATOM 687 N N . LEU A 1 88 ? -12.652 -19.991 29.313 1.00 89.25 88 LEU A N 1
ATOM 688 C CA . LEU A 1 88 ? -13.608 -20.777 28.538 1.00 89.25 88 LEU A CA 1
ATOM 689 C C . LEU A 1 88 ? -14.745 -21.284 29.452 1.00 89.25 88 LEU A C 1
ATOM 691 O O . LEU A 1 88 ? -14.456 -21.854 30.509 1.00 89.25 88 LEU A O 1
ATOM 695 N N . PRO A 1 89 ? -16.023 -21.113 29.067 1.00 89.38 89 PRO A N 1
ATOM 696 C CA . PRO A 1 89 ? -17.139 -21.655 29.830 1.00 89.38 89 PRO A CA 1
ATOM 697 C C . PRO A 1 89 ? -17.040 -23.177 29.958 1.00 89.38 89 PRO A C 1
ATOM 699 O O . PRO A 1 89 ? -16.706 -23.871 29.000 1.00 89.38 89 PRO A O 1
ATOM 702 N N . THR A 1 90 ? -17.383 -23.710 31.129 1.00 88.31 90 THR A N 1
ATOM 703 C CA . THR A 1 90 ? -17.443 -25.163 31.361 1.00 88.31 90 THR A CA 1
ATOM 704 C C . THR A 1 90 ? -18.681 -25.811 30.741 1.00 88.31 90 THR A C 1
ATOM 706 O O . THR A 1 90 ? -18.663 -27.005 30.457 1.00 88.31 90 THR A O 1
ATOM 709 N N . ASN A 1 91 ? -19.746 -25.034 30.517 1.00 88.19 91 ASN A N 1
ATOM 710 C CA . ASN A 1 91 ? -20.971 -25.467 29.852 1.00 88.19 91 ASN A CA 1
ATOM 711 C C . ASN A 1 91 ? -21.059 -24.833 28.448 1.00 88.19 91 ASN A C 1
ATOM 713 O O . ASN A 1 91 ? -20.970 -23.611 28.297 1.00 88.19 91 ASN A O 1
ATOM 717 N N . LEU A 1 92 ? -21.254 -25.681 27.433 1.00 86.69 92 LEU A N 1
ATOM 718 C CA . LEU A 1 92 ? -21.361 -25.318 26.018 1.00 86.69 92 LEU A CA 1
ATOM 719 C C . LEU A 1 92 ? -22.725 -25.695 25.400 1.00 86.69 92 LEU A C 1
ATOM 721 O O . LEU A 1 92 ? -22.857 -25.704 24.180 1.00 86.69 92 LEU A O 1
ATOM 725 N N . ASP A 1 93 ? -23.750 -25.968 26.214 1.00 86.50 93 ASP A N 1
ATOM 726 C CA . ASP A 1 93 ? -25.092 -26.418 25.790 1.00 86.50 93 ASP A CA 1
ATOM 727 C C . ASP A 1 93 ? -25.816 -25.401 24.883 1.00 86.50 93 ASP A C 1
ATOM 729 O O . ASP A 1 93 ? -26.769 -25.731 24.181 1.00 86.50 93 ASP A O 1
ATOM 733 N N . TRP A 1 94 ? -25.356 -24.148 24.879 1.00 83.75 94 TRP A N 1
ATOM 734 C CA . TRP A 1 94 ? -25.848 -23.065 24.027 1.00 83.75 94 TRP A CA 1
ATOM 735 C C . TRP A 1 94 ? -25.291 -23.106 22.593 1.00 83.75 94 TRP A C 1
ATOM 737 O O . TRP A 1 94 ? -25.772 -22.360 21.737 1.00 83.75 94 TRP A O 1
ATOM 747 N N . ILE A 1 95 ? -24.288 -23.946 22.308 1.00 82.56 95 ILE A N 1
ATOM 748 C CA . ILE A 1 95 ? -23.727 -24.108 20.964 1.00 82.56 95 ILE A CA 1
ATOM 749 C C . ILE A 1 95 ? -24.659 -25.014 20.147 1.00 82.56 95 ILE A C 1
ATOM 751 O O . ILE A 1 95 ? -24.834 -26.185 20.489 1.00 82.56 95 ILE A O 1
ATOM 755 N N . PRO A 1 96 ? -25.244 -24.527 19.035 1.00 82.44 96 PRO A N 1
ATOM 756 C CA . PRO A 1 96 ? -26.109 -25.353 18.207 1.00 82.44 96 PRO A CA 1
ATOM 757 C C . PRO A 1 96 ? -25.349 -26.563 17.649 1.00 82.44 96 PRO A C 1
ATOM 759 O O . PRO A 1 96 ? -24.287 -26.410 17.043 1.00 82.44 96 PRO A O 1
ATOM 762 N N . LEU A 1 97 ? -25.936 -27.757 17.781 1.00 73.38 97 LEU A N 1
ATOM 763 C CA . LEU A 1 97 ? -25.371 -29.030 17.301 1.00 73.38 97 LEU A CA 1
ATOM 764 C C . LEU A 1 97 ? -25.009 -29.018 15.803 1.00 73.38 97 LEU A C 1
ATOM 766 O O . LEU A 1 97 ? -24.140 -29.771 15.374 1.00 73.38 97 LEU A O 1
ATOM 770 N N . SER A 1 98 ? -25.607 -28.122 15.010 1.00 70.62 98 SER A N 1
ATOM 771 C CA . SER A 1 98 ? -25.284 -27.926 13.589 1.00 70.62 98 SER A CA 1
ATOM 772 C C . SER A 1 98 ? -23.873 -27.387 13.321 1.00 70.62 98 SER A C 1
ATOM 774 O O . SER A 1 98 ? -23.438 -27.403 12.173 1.00 70.62 98 SER A O 1
ATOM 776 N N . LYS A 1 99 ? -23.149 -26.921 14.348 1.00 59.31 99 LYS A N 1
ATOM 777 C CA . LYS A 1 99 ? -21.758 -26.444 14.251 1.00 59.31 99 LYS A CA 1
ATOM 778 C C . LYS A 1 99 ? -20.717 -27.398 14.848 1.00 59.31 99 LYS A C 1
ATOM 780 O O . LYS A 1 99 ? -19.536 -27.083 14.789 1.00 59.31 99 LYS A O 1
ATOM 785 N N . VAL A 1 100 ? -21.127 -28.541 15.405 1.00 58.59 100 VAL A N 1
ATOM 786 C CA . VAL A 1 100 ? -20.221 -29.492 16.087 1.00 58.59 100 VAL A CA 1
ATOM 787 C C . VAL A 1 100 ? -19.556 -30.477 15.103 1.00 58.59 100 VAL A C 1
ATOM 789 O O . VAL A 1 100 ? -18.687 -31.250 15.487 1.00 58.59 100 VAL A O 1
ATOM 792 N N . MET A 1 101 ? -19.911 -30.433 13.814 1.00 50.41 101 MET A N 1
ATOM 793 C CA . MET A 1 101 ? -19.283 -31.243 12.764 1.00 50.41 101 MET A CA 1
ATOM 794 C C . MET A 1 101 ? -18.283 -30.426 11.930 1.00 50.41 101 MET A C 1
ATOM 796 O O . MET A 1 101 ? -18.594 -30.102 10.787 1.00 50.41 101 MET A O 1
ATOM 800 N N . VAL A 1 102 ? -17.109 -30.105 12.487 1.00 47.06 102 VAL A N 1
ATOM 801 C CA . VAL A 1 102 ? -15.833 -29.928 11.753 1.00 47.06 102 VAL A CA 1
ATOM 802 C C . VAL A 1 102 ? -14.688 -30.329 12.673 1.00 47.06 102 VAL A C 1
ATOM 804 O O . VAL A 1 102 ? -14.630 -29.770 13.790 1.00 47.06 102 VAL A O 1
#

Secondary structure (DSSP, 8-state):
-------------EEEEEEETTTTEEEEEEES-HHHHHHHHHHHHHHTT-----HHHHHHHHHHHHHHHHHHHTT-S---S--PPPPPPS--TTS-GGGS--

Radius of gyration: 27.11 Å; chains: 1; bounding box: 50×80×50 Å

Sequence (102 aa):
MHTLTKNKKNAAVRGLTLEVGDKPDVYHLVTSDELIINAWMDGINALIGSERLSAQAQHQVDRFLNIELKMRLLQLDHVPNVCEIPPLPTNLDWIPLSKVMV

Organism: Parascaris equorum (NCBI:txid6256)

pLDDT: mean 83.98, std 16.92, range [33.25, 98.19]